Protein AF-A0A9E5TIB0-F1 (afdb_monomer_lite)

Radius of gyration: 14.95 Å; chains: 1; bounding box: 23×40×36 Å

Secondary structure (DSSP, 8-state):
-------PPPSEEEE----S-HHHHHH-HHHHHIIIIIHHHHHHHHHHHHT-EEEE---GGGS--

Structure (mmCIF, N/CA/C/O backbone):
data_AF-A0A9E5TIB0-F1
#
_entry.id   AF-A0A9E5TIB0-F1
#
loop_
_atom_site.group_PDB
_atom_site.id
_atom_site.type_s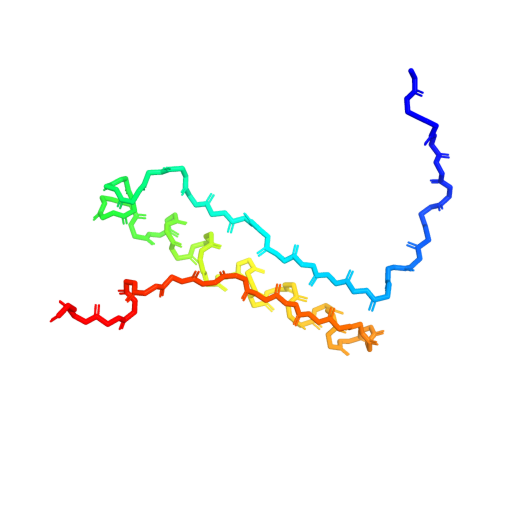ymbol
_atom_site.label_atom_id
_atom_site.label_alt_id
_atom_site.label_comp_id
_atom_site.label_asym_id
_atom_site.label_entity_id
_atom_site.label_seq_id
_atom_site.pdbx_PDB_ins_code
_atom_site.Cartn_x
_atom_site.Cartn_y
_atom_site.Cartn_z
_atom_site.occupancy
_at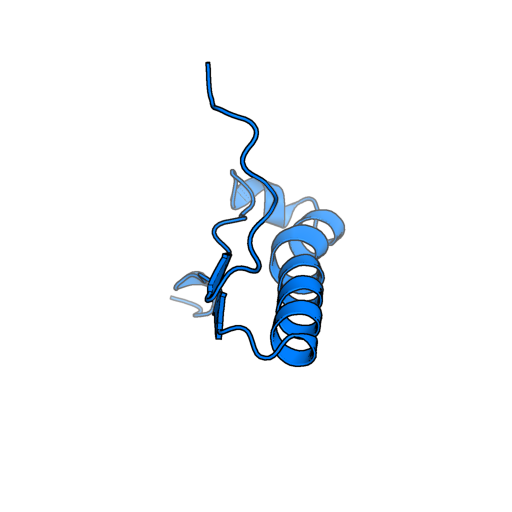om_site.B_iso_or_equiv
_atom_site.auth_seq_id
_atom_site.auth_comp_id
_atom_site.auth_asym_id
_atom_site.auth_atom_id
_atom_site.pdbx_PDB_model_num
ATOM 1 N N . MET A 1 1 ? -1.314 29.514 5.470 1.00 39.56 1 MET A N 1
ATOM 2 C CA . MET A 1 1 ? -0.652 28.951 6.666 1.00 39.56 1 MET A CA 1
ATOM 3 C C . MET A 1 1 ? -1.467 27.750 7.111 1.00 39.56 1 MET A C 1
ATOM 5 O O . MET A 1 1 ? -2.616 27.945 7.481 1.00 39.56 1 MET A O 1
ATOM 9 N N . VAL A 1 2 ? -0.946 26.526 7.012 1.00 47.94 2 VAL A N 1
ATOM 10 C CA . VAL A 1 2 ? -1.617 25.362 7.615 1.00 47.94 2 VAL A CA 1
ATOM 11 C C . VAL A 1 2 ? -1.216 25.339 9.087 1.00 47.94 2 VAL A C 1
ATOM 13 O O . VAL A 1 2 ? -0.029 25.276 9.404 1.00 47.94 2 VAL A O 1
ATOM 16 N N . GLY A 1 3 ? -2.197 25.502 9.976 1.00 45.50 3 GLY A N 1
ATOM 17 C CA . GLY A 1 3 ? -1.992 25.506 11.420 1.00 45.50 3 GLY A CA 1
ATOM 18 C C . GLY A 1 3 ? -1.416 24.175 11.897 1.00 45.50 3 GLY A C 1
ATOM 19 O O . GLY A 1 3 ? -1.878 23.107 11.503 1.00 45.50 3 GLY A O 1
ATOM 20 N N . LYS A 1 4 ? -0.393 24.249 12.749 1.00 56.38 4 LYS A N 1
ATOM 21 C CA . LYS A 1 4 ? 0.248 23.104 13.397 1.00 56.38 4 LYS A CA 1
ATOM 22 C C . LYS A 1 4 ? -0.701 22.566 14.476 1.00 56.38 4 LYS A C 1
ATOM 24 O O . LYS A 1 4 ? -0.587 22.932 15.641 1.00 56.38 4 LYS A O 1
ATOM 29 N N . GLY A 1 5 ? -1.697 21.781 14.067 1.00 56.72 5 GLY A N 1
ATOM 30 C CA . GLY A 1 5 ? -2.588 21.082 14.991 1.00 56.72 5 GLY A CA 1
ATOM 31 C C . GLY A 1 5 ? -1.782 20.109 15.848 1.00 56.72 5 GLY A C 1
ATOM 32 O O . GLY A 1 5 ? -0.859 19.461 15.353 1.00 56.72 5 GLY A O 1
ATOM 33 N N . THR A 1 6 ? -2.093 20.017 17.140 1.00 57.31 6 THR A N 1
ATOM 34 C CA . THR A 1 6 ? -1.589 18.933 17.991 1.00 57.31 6 THR A CA 1
ATOM 35 C C . THR A 1 6 ? -1.955 17.618 17.320 1.00 57.31 6 THR A C 1
ATOM 37 O O . THR A 1 6 ? -3.134 17.421 17.031 1.00 57.31 6 THR A O 1
ATOM 40 N N . ALA A 1 7 ? -0.971 16.769 17.015 1.00 66.88 7 ALA A N 1
ATOM 41 C CA . ALA A 1 7 ? -1.195 15.539 16.262 1.00 66.88 7 ALA A CA 1
ATOM 42 C C . ALA A 1 7 ? -2.252 14.680 16.972 1.00 66.88 7 ALA A C 1
ATOM 44 O O . ALA A 1 7 ? -1.973 14.058 17.996 1.00 66.88 7 ALA A O 1
ATOM 45 N N . SER A 1 8 ? -3.483 14.700 16.463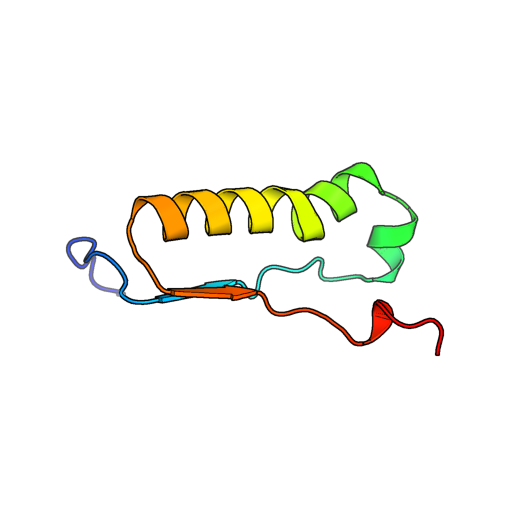 1.00 81.50 8 SER A N 1
ATOM 46 C CA . SER A 1 8 ? -4.555 13.847 16.950 1.00 81.50 8 SER A CA 1
ATOM 47 C C . SER A 1 8 ? -4.311 12.439 16.432 1.00 81.50 8 SER A C 1
ATOM 49 O O . SER A 1 8 ? -3.893 12.249 15.287 1.00 81.50 8 SER A O 1
ATOM 51 N N . ARG A 1 9 ? -4.571 11.438 17.273 1.00 89.38 9 ARG A N 1
ATOM 52 C CA . ARG A 1 9 ? -4.563 10.043 16.833 1.00 89.38 9 ARG A CA 1
ATOM 53 C C . ARG A 1 9 ? -5.602 9.880 15.709 1.00 89.38 9 ARG A C 1
ATOM 55 O O . ARG A 1 9 ? -6.743 10.275 15.930 1.00 89.38 9 ARG A O 1
ATOM 62 N N . PRO A 1 10 ? -5.238 9.339 14.533 1.00 93.06 10 PRO A N 1
ATOM 63 C CA . PRO A 1 10 ? -6.202 9.139 13.458 1.00 93.06 10 PRO A CA 1
ATOM 64 C C . PRO A 1 10 ? -7.132 7.959 13.768 1.00 93.06 10 PRO A C 1
ATOM 66 O O . PRO A 1 10 ? -6.698 6.964 14.345 1.00 93.06 10 PRO A O 1
ATOM 69 N N . ASP A 1 11 ? -8.393 8.049 13.344 1.00 94.88 11 ASP A N 1
ATOM 70 C CA . ASP A 1 11 ? -9.368 6.946 13.433 1.00 94.88 11 ASP A CA 1
ATOM 71 C C . ASP A 1 11 ? -9.213 5.935 12.283 1.00 94.88 11 ASP A C 1
ATOM 73 O O . ASP A 1 11 ? -9.590 4.764 12.391 1.00 94.88 11 ASP A O 1
ATOM 77 N N . CYS A 1 12 ? -8.629 6.385 11.168 1.00 96.50 12 CYS A N 1
ATOM 78 C CA . CYS A 1 12 ? -8.409 5.598 9.961 1.00 96.50 12 CYS A CA 1
ATOM 79 C C . CYS A 1 12 ? -7.136 6.047 9.230 1.00 96.50 12 CYS A C 1
ATOM 81 O O . CYS A 1 12 ? -6.783 7.228 9.236 1.00 96.50 12 CYS A O 1
ATOM 83 N N . ILE A 1 13 ? -6.470 5.104 8.565 1.00 97.25 13 ILE A N 1
ATOM 84 C CA . ILE A 1 13 ? -5.357 5.335 7.645 1.00 97.25 13 ILE A CA 1
ATOM 85 C C . ILE A 1 13 ? -5.773 4.818 6.268 1.00 97.25 13 ILE A C 1
ATOM 87 O O . ILE A 1 13 ? -6.032 3.628 6.104 1.00 97.25 13 ILE A O 1
AT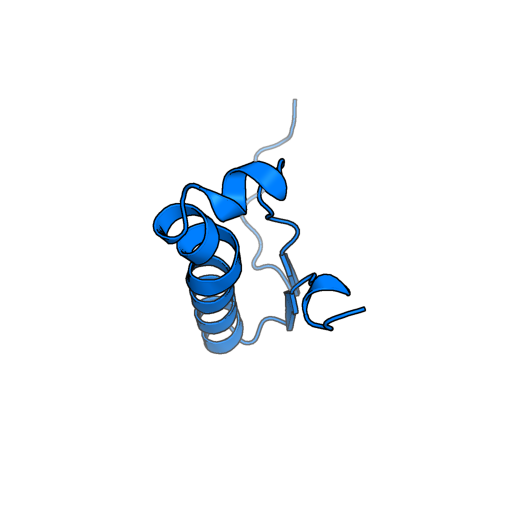OM 91 N N . ILE A 1 14 ? -5.784 5.702 5.271 1.00 98.06 14 ILE A N 1
ATOM 92 C CA . ILE A 1 14 ? -6.009 5.345 3.867 1.00 98.06 14 ILE A CA 1
ATOM 93 C C . ILE A 1 14 ? -4.678 5.504 3.136 1.00 98.06 14 ILE A C 1
ATOM 95 O O . ILE A 1 14 ? -4.188 6.621 2.972 1.00 98.06 14 ILE A O 1
ATOM 99 N N . ASN A 1 15 ? -4.064 4.390 2.734 1.00 97.81 15 ASN A N 1
ATOM 100 C CA . ASN A 1 15 ? -2.796 4.423 2.019 1.00 97.81 15 ASN A CA 1
ATOM 101 C C . ASN A 1 15 ? -3.017 4.597 0.513 1.00 97.81 15 ASN A C 1
ATOM 103 O O . ASN A 1 15 ? -3.394 3.652 -0.181 1.00 97.81 15 ASN A O 1
ATOM 107 N N . CYS A 1 16 ? -2.716 5.802 0.029 1.00 96.50 16 CYS A N 1
ATOM 108 C CA . CYS A 1 16 ? -2.735 6.167 -1.389 1.00 96.50 16 CYS A CA 1
ATOM 109 C C . CYS A 1 16 ? -1.329 6.219 -2.011 1.00 96.50 16 CYS A C 1
ATOM 111 O O . CYS A 1 16 ? -1.177 6.701 -3.132 1.00 96.50 16 CYS A O 1
ATOM 113 N N . LEU A 1 17 ? -0.291 5.782 -1.286 1.00 95.31 17 LEU A N 1
ATOM 114 C CA . LEU A 1 17 ? 1.064 5.743 -1.824 1.00 95.31 17 LEU A CA 1
ATOM 115 C C . LEU A 1 17 ? 1.150 4.704 -2.944 1.00 95.31 17 LEU A C 1
ATOM 117 O O . LEU A 1 17 ? 0.828 3.533 -2.754 1.00 95.31 17 LEU A O 1
ATOM 121 N N . THR A 1 18 ? 1.661 5.132 -4.090 1.00 92.25 18 THR A N 1
ATOM 122 C CA . THR A 1 18 ? 2.013 4.271 -5.217 1.00 92.25 18 THR A CA 1
ATOM 123 C C . THR A 1 18 ? 3.241 4.839 -5.921 1.00 92.25 18 THR A C 1
ATOM 125 O O . THR A 1 18 ? 3.585 6.007 -5.740 1.00 92.25 18 THR A O 1
ATOM 128 N N . MET A 1 19 ? 3.907 4.021 -6.731 1.00 92.75 19 MET A N 1
ATOM 129 C CA . MET A 1 19 ? 4.839 4.527 -7.733 1.00 92.75 19 MET A CA 1
ATOM 130 C C . MET A 1 19 ? 4.067 5.262 -8.834 1.00 92.75 19 MET A C 1
ATOM 132 O O . MET A 1 19 ? 3.026 4.781 -9.281 1.00 92.75 19 MET A O 1
ATOM 136 N N . GLU A 1 20 ? 4.598 6.397 -9.294 1.00 85.62 20 GLU A N 1
ATOM 137 C CA . GLU A 1 20 ? 3.994 7.192 -10.375 1.00 85.62 20 GLU A CA 1
ATOM 138 C C . GLU A 1 20 ? 3.972 6.444 -11.716 1.00 85.62 20 GLU A C 1
ATOM 140 O O . GLU A 1 20 ? 3.066 6.634 -12.523 1.00 85.62 20 GLU A O 1
ATOM 145 N N . SER A 1 21 ? 4.962 5.577 -11.957 1.00 89.12 21 SER A N 1
ATOM 146 C CA . SER A 1 21 ? 5.117 4.845 -13.213 1.00 89.12 21 SER A CA 1
ATOM 147 C C . SER A 1 21 ? 5.094 3.336 -12.994 1.00 89.12 21 SER A C 1
ATOM 149 O O . SER A 1 21 ? 6.010 2.757 -12.406 1.00 89.12 21 SER A O 1
ATOM 151 N N . VAL A 1 22 ? 4.069 2.688 -13.552 1.00 83.50 22 VAL A N 1
ATOM 152 C CA . VAL A 1 22 ? 3.963 1.220 -13.626 1.00 83.50 22 VAL A CA 1
ATOM 153 C C . VAL A 1 22 ? 5.104 0.632 -14.454 1.00 83.50 22 VAL A C 1
ATOM 155 O O . VAL A 1 22 ? 5.609 -0.443 -14.147 1.00 83.50 22 VAL A O 1
ATOM 158 N N . GLN A 1 23 ? 5.555 1.346 -15.486 1.00 88.00 23 GLN A N 1
ATOM 159 C CA . GLN A 1 23 ? 6.681 0.902 -16.299 1.00 88.00 23 GLN A CA 1
ATOM 160 C C . GLN A 1 23 ? 7.985 0.908 -15.492 1.00 88.00 23 GLN A C 1
ATOM 162 O O . GLN A 1 23 ? 8.750 -0.047 -15.570 1.00 88.00 23 GLN A O 1
ATOM 167 N N . ALA A 1 24 ? 8.218 1.931 -14.662 1.00 90.19 24 ALA A N 1
ATOM 168 C CA . ALA A 1 24 ? 9.403 1.989 -13.805 1.00 90.19 24 ALA A CA 1
ATOM 169 C C . ALA A 1 24 ? 9.451 0.832 -12.792 1.00 90.19 24 ALA A C 1
ATOM 171 O O . ALA A 1 24 ? 10.526 0.297 -12.524 1.00 90.19 24 ALA A O 1
ATOM 172 N N . ALA A 1 25 ? 8.293 0.393 -12.289 1.00 90.00 25 ALA A N 1
ATOM 173 C CA . ALA A 1 25 ? 8.198 -0.738 -11.367 1.00 90.00 25 ALA A CA 1
ATOM 174 C C . ALA A 1 25 ? 8.720 -2.062 -11.964 1.00 90.00 25 ALA A C 1
ATOM 176 O O . ALA A 1 25 ? 9.162 -2.933 -11.220 1.00 90.00 25 ALA A O 1
ATOM 177 N N . GLN A 1 26 ? 8.723 -2.205 -13.295 1.00 90.50 26 GLN A N 1
ATOM 178 C CA . GLN A 1 26 ? 9.231 -3.404 -13.977 1.00 90.50 26 GLN A CA 1
ATOM 179 C C . GLN A 1 26 ? 10.763 -3.476 -14.001 1.00 90.50 26 GLN A C 1
ATOM 181 O O . GLN A 1 26 ? 11.327 -4.560 -14.139 1.00 90.50 26 GLN A O 1
ATOM 186 N N . TYR A 1 27 ? 11.438 -2.331 -13.879 1.00 95.50 27 TYR A N 1
ATOM 187 C CA . TYR A 1 27 ? 12.894 -2.240 -13.993 1.00 95.50 27 TYR A CA 1
ATOM 188 C C . TYR A 1 27 ? 13.601 -2.135 -12.637 1.00 95.50 27 TYR A C 1
ATOM 190 O O . TYR A 1 27 ? 14.788 -2.442 -12.553 1.00 95.50 27 TYR A O 1
ATOM 198 N N . ASP A 1 28 ? 12.886 -1.756 -11.574 1.00 95.31 28 ASP A N 1
ATOM 199 C CA . ASP A 1 28 ? 13.408 -1.704 -10.204 1.00 95.31 28 ASP A CA 1
ATOM 200 C C . ASP A 1 28 ? 12.475 -2.447 -9.235 1.00 95.31 28 ASP A C 1
ATOM 202 O O . ASP A 1 28 ? 11.679 -1.863 -8.494 1.00 95.31 28 ASP A O 1
ATOM 206 N N . MET A 1 29 ? 12.575 -3.779 -9.259 1.00 94.75 29 MET A N 1
ATOM 207 C CA . MET A 1 29 ? 11.796 -4.667 -8.392 1.00 94.75 29 MET A CA 1
ATOM 208 C C . MET A 1 29 ? 11.990 -4.385 -6.890 1.00 94.75 29 MET A C 1
ATOM 210 O O . MET A 1 29 ? 10.997 -4.401 -6.160 1.00 94.75 29 MET A O 1
ATOM 214 N N . PRO A 1 30 ? 13.211 -4.116 -6.381 1.00 96.06 30 PRO A N 1
ATOM 215 C CA . PRO A 1 30 ? 13.393 -3.710 -4.988 1.00 96.06 30 PRO A CA 1
ATOM 216 C C . PRO A 1 30 ? 12.611 -2.448 -4.606 1.00 96.06 30 PRO A C 1
ATOM 218 O O . PRO A 1 30 ? 11.983 -2.424 -3.541 1.00 96.06 30 PRO A O 1
ATOM 221 N N . LEU A 1 31 ? 12.620 -1.416 -5.456 1.00 94.69 31 LEU A N 1
ATOM 222 C CA . LEU A 1 31 ? 11.867 -0.187 -5.217 1.00 94.69 31 LEU A CA 1
ATOM 223 C C . LEU A 1 31 ? 10.356 -0.435 -5.281 1.00 94.69 31 LEU A C 1
ATOM 225 O O . LEU A 1 31 ? 9.637 -0.018 -4.370 1.00 94.69 31 LEU A O 1
ATOM 229 N N . ALA A 1 32 ? 9.890 -1.180 -6.286 1.00 95.56 32 ALA A N 1
ATOM 230 C CA . ALA A 1 32 ? 8.488 -1.576 -6.416 1.00 95.56 32 ALA A CA 1
ATOM 231 C C . ALA A 1 32 ? 7.993 -2.338 -5.185 1.00 95.56 32 ALA A C 1
ATOM 233 O O . ALA A 1 32 ? 6.970 -1.993 -4.592 1.00 95.56 32 ALA A O 1
ATOM 234 N N . TRP A 1 33 ? 8.777 -3.308 -4.714 1.00 96.31 33 TRP A N 1
ATOM 235 C CA . TRP A 1 33 ? 8.464 -4.061 -3.505 1.00 96.31 33 TRP A CA 1
ATOM 236 C C . TRP A 1 33 ? 8.431 -3.178 -2.252 1.00 96.31 33 TRP A C 1
ATOM 238 O O . TRP A 1 33 ? 7.617 -3.388 -1.348 1.00 96.31 33 TRP A O 1
ATOM 248 N N . SER A 1 34 ? 9.303 -2.169 -2.182 1.00 96.12 34 SER A N 1
ATOM 249 C CA . SER A 1 34 ? 9.301 -1.204 -1.083 1.00 96.12 34 SER A CA 1
ATOM 250 C C . SER A 1 34 ? 7.975 -0.439 -1.015 1.00 96.12 34 SER A C 1
ATOM 252 O O . SER A 1 34 ? 7.332 -0.413 0.037 1.00 96.12 34 SER A O 1
ATOM 254 N N . TYR A 1 35 ? 7.533 0.116 -2.147 1.00 95.88 35 TYR A N 1
ATOM 255 C CA . TYR A 1 35 ? 6.332 0.950 -2.239 1.00 95.88 35 TYR A CA 1
ATOM 256 C C . TYR A 1 35 ? 5.037 0.150 -2.109 1.00 95.88 35 TYR A C 1
ATOM 258 O O . TYR A 1 35 ? 4.138 0.550 -1.372 1.00 95.88 35 TYR A O 1
ATOM 266 N N . HIS A 1 36 ? 4.930 -0.973 -2.820 1.00 95.62 36 HIS A N 1
ATOM 267 C CA . HIS A 1 36 ? 3.664 -1.694 -2.968 1.00 95.62 36 HIS A CA 1
ATOM 268 C C . HIS A 1 36 ? 3.463 -2.824 -1.958 1.00 95.62 36 HIS A C 1
ATOM 270 O O . HIS A 1 36 ? 2.336 -3.287 -1.806 1.00 95.62 36 HIS A O 1
ATOM 276 N N . ALA A 1 37 ? 4.507 -3.251 -1.239 1.00 96.38 37 ALA A N 1
ATOM 277 C CA . ALA A 1 37 ? 4.394 -4.325 -0.249 1.00 96.38 37 ALA A CA 1
ATOM 278 C C . ALA A 1 37 ? 4.923 -3.930 1.136 1.00 96.38 37 ALA A C 1
ATOM 280 O O . ALA A 1 37 ? 4.184 -4.000 2.120 1.00 96.38 37 ALA A O 1
ATOM 281 N N . ARG A 1 38 ? 6.186 -3.491 1.244 1.00 98.12 38 ARG A N 1
ATOM 282 C CA . ARG A 1 38 ? 6.816 -3.246 2.558 1.00 98.12 38 ARG A CA 1
ATOM 283 C C . ARG A 1 38 ? 6.171 -2.091 3.315 1.00 98.12 38 ARG A C 1
ATOM 285 O O . ARG A 1 38 ? 5.825 -2.265 4.480 1.00 98.12 38 ARG A O 1
ATOM 292 N N . VAL A 1 39 ? 5.991 -0.937 2.673 1.00 97.50 39 VAL A N 1
ATOM 293 C CA . VAL A 1 39 ? 5.355 0.222 3.317 1.00 97.50 39 VAL A CA 1
ATOM 294 C C . VAL A 1 39 ? 3.912 -0.091 3.748 1.00 97.50 39 VAL A C 1
ATOM 296 O O . VAL A 1 39 ? 3.608 0.123 4.924 1.00 97.50 39 VAL A O 1
ATOM 299 N N . PRO A 1 40 ? 3.042 -0.674 2.895 1.00 98.25 40 PRO A N 1
ATOM 300 C CA . PRO A 1 40 ? 1.726 -1.157 3.315 1.00 98.25 40 PRO A CA 1
ATOM 301 C C . PRO A 1 40 ? 1.764 -2.091 4.524 1.00 98.25 40 PRO A C 1
ATOM 303 O O . PRO A 1 40 ? 0.979 -1.912 5.451 1.00 98.25 40 PRO A O 1
ATOM 306 N N . ALA A 1 41 ? 2.697 -3.048 4.561 1.00 98.50 41 ALA A N 1
ATOM 307 C CA . ALA A 1 41 ? 2.835 -3.963 5.691 1.00 98.50 41 ALA A CA 1
ATOM 308 C C . ALA A 1 41 ? 3.192 -3.222 6.989 1.00 98.50 41 ALA A C 1
ATOM 310 O O . ALA A 1 41 ? 2.610 -3.493 8.038 1.00 98.50 41 ALA A O 1
ATOM 311 N N . MET A 1 42 ? 4.109 -2.253 6.927 1.00 98.44 42 MET A N 1
ATOM 312 C CA . MET A 1 42 ? 4.469 -1.423 8.081 1.00 98.44 42 MET A CA 1
ATOM 313 C C . MET A 1 42 ? 3.283 -0.593 8.584 1.00 98.44 42 MET A C 1
ATOM 315 O O . MET A 1 42 ? 3.042 -0.543 9.791 1.00 98.44 42 MET A O 1
ATOM 319 N N . LEU A 1 43 ? 2.515 0.013 7.673 1.00 97.94 43 LEU A N 1
ATOM 320 C CA . LEU A 1 43 ? 1.310 0.769 8.018 1.00 97.94 43 LEU A CA 1
ATOM 321 C C . LEU A 1 43 ? 0.235 -0.131 8.629 1.00 97.94 43 LEU A C 1
ATOM 323 O O . LEU A 1 43 ? -0.338 0.229 9.652 1.00 97.94 43 LEU A O 1
ATOM 327 N N . ALA A 1 44 ? 0.010 -1.314 8.057 1.00 98.44 44 ALA A N 1
ATOM 328 C CA . ALA A 1 44 ? -0.938 -2.290 8.577 1.00 98.44 44 ALA A CA 1
ATOM 329 C C . ALA A 1 44 ? -0.560 -2.750 9.993 1.00 98.44 44 ALA A C 1
ATOM 331 O O . ALA A 1 44 ? -1.419 -2.787 10.871 1.00 98.44 44 ALA A O 1
ATOM 332 N N . MET A 1 45 ? 0.722 -3.043 10.247 1.00 98.56 45 MET A N 1
ATOM 333 C CA . MET A 1 45 ? 1.206 -3.411 11.583 1.00 98.56 45 MET A CA 1
ATOM 334 C C . MET A 1 45 ? 1.011 -2.278 12.596 1.00 98.56 45 MET A C 1
ATOM 336 O O . MET A 1 45 ? 0.542 -2.521 13.707 1.00 98.56 45 MET A O 1
ATOM 340 N N . ALA A 1 46 ? 1.330 -1.037 12.216 1.00 97.31 46 ALA A N 1
ATOM 341 C CA . ALA A 1 46 ? 1.137 0.124 13.081 1.00 97.31 46 ALA A CA 1
ATOM 342 C C . ALA A 1 46 ? -0.351 0.387 13.367 1.00 97.31 46 ALA A C 1
ATOM 344 O O . ALA A 1 46 ? -0.728 0.623 14.514 1.00 97.31 46 ALA A O 1
ATOM 345 N N . ALA A 1 47 ? -1.200 0.300 12.341 1.00 97.69 47 ALA A N 1
ATOM 346 C CA . ALA A 1 47 ? -2.640 0.470 12.465 1.00 97.69 47 ALA A CA 1
ATOM 347 C C . ALA A 1 47 ? -3.255 -0.608 13.366 1.00 97.69 47 ALA A C 1
ATOM 349 O O . ALA A 1 47 ? -4.000 -0.279 14.285 1.00 97.69 47 ALA A O 1
ATOM 350 N N . ALA A 1 48 ? -2.872 -1.874 13.179 1.00 98.12 48 ALA A N 1
ATOM 351 C CA . ALA A 1 48 ? -3.312 -2.981 14.020 1.00 98.12 48 ALA A CA 1
ATOM 352 C C . ALA A 1 48 ? -2.880 -2.793 15.482 1.00 98.12 48 ALA A C 1
ATOM 354 O O . ALA A 1 48 ? -3.710 -2.897 16.384 1.00 98.12 48 ALA A O 1
ATOM 355 N N . GLY A 1 49 ? -1.611 -2.440 15.721 1.00 97.56 49 GLY A N 1
ATOM 356 C CA . GLY A 1 49 ? -1.094 -2.168 17.066 1.00 97.56 49 GLY A CA 1
ATOM 357 C C . GLY A 1 49 ? -1.775 -0.981 17.756 1.00 97.56 49 GLY A C 1
ATOM 358 O O . GLY A 1 49 ? -1.857 -0.939 18.981 1.00 97.56 49 GLY A O 1
ATOM 359 N N . ALA A 1 50 ? -2.307 -0.039 16.978 1.00 96.25 50 ALA A N 1
ATOM 360 C CA . ALA A 1 50 ? -3.057 1.101 17.477 1.00 96.25 50 ALA A CA 1
ATOM 361 C C . ALA A 1 50 ? -4.581 0.897 17.454 1.00 96.25 50 ALA A C 1
ATOM 363 O O . ALA A 1 50 ? -5.287 1.800 17.879 1.00 96.25 50 ALA A O 1
ATOM 364 N N . GLY A 1 51 ? -5.123 -0.227 16.974 1.00 96.75 51 GLY A N 1
ATOM 365 C CA . GLY A 1 51 ? -6.573 -0.400 16.801 1.00 96.75 51 GLY A CA 1
ATOM 366 C C . GLY A 1 51 ? -7.203 0.634 15.855 1.00 96.75 51 GLY A C 1
ATOM 367 O O . GLY A 1 51 ? -8.29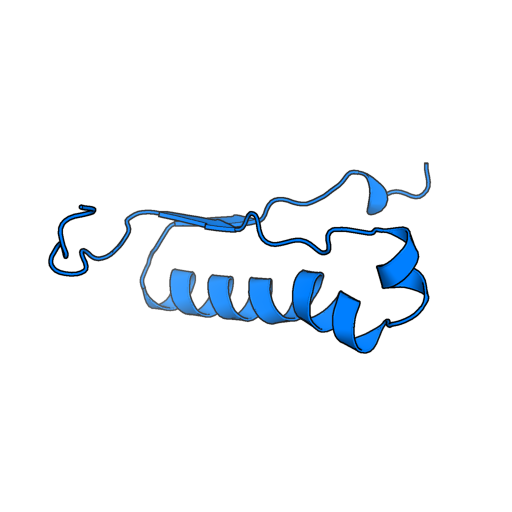1 1.135 16.125 1.00 96.75 51 GLY A O 1
ATOM 368 N N . ILE A 1 52 ? -6.486 1.012 14.795 1.00 97.44 52 ILE A N 1
ATOM 369 C CA . ILE A 1 52 ? -6.891 1.988 13.777 1.00 97.44 52 ILE A CA 1
ATOM 370 C C . ILE A 1 52 ? -7.310 1.239 12.512 1.00 97.44 52 ILE A C 1
ATOM 372 O O . ILE A 1 52 ? -6.650 0.282 12.104 1.00 97.44 52 ILE A O 1
ATOM 376 N N . THR A 1 53 ? -8.391 1.681 11.865 1.00 98.25 53 THR A N 1
ATOM 377 C CA . THR A 1 53 ? -8.821 1.092 10.588 1.00 98.25 53 THR A CA 1
ATOM 378 C C . THR A 1 53 ? -7.787 1.393 9.504 1.00 98.25 53 THR A C 1
ATOM 380 O O . THR A 1 53 ? -7.358 2.535 9.360 1.00 98.25 53 THR A O 1
ATOM 383 N N . PHE A 1 54 ? -7.396 0.386 8.724 1.00 98.38 54 PHE A N 1
ATOM 384 C CA . PHE A 1 54 ? -6.446 0.541 7.624 1.00 98.38 54 PHE A CA 1
ATOM 385 C C . PHE A 1 54 ? -7.088 0.173 6.288 1.00 98.38 54 PHE A C 1
ATOM 387 O O . PHE A 1 54 ? -7.654 -0.909 6.145 1.00 98.38 54 PHE A O 1
ATOM 394 N N . VAL A 1 55 ? -6.967 1.065 5.306 1.00 98.44 55 VAL A N 1
ATOM 395 C CA . VAL A 1 55 ? -7.433 0.866 3.932 1.00 98.44 55 VAL A CA 1
ATOM 396 C C . VAL A 1 55 ? -6.233 0.943 2.995 1.00 98.44 55 VAL A C 1
ATOM 398 O O . VAL A 1 55 ? -5.608 1.995 2.861 1.00 98.44 55 VAL A O 1
ATOM 401 N N . G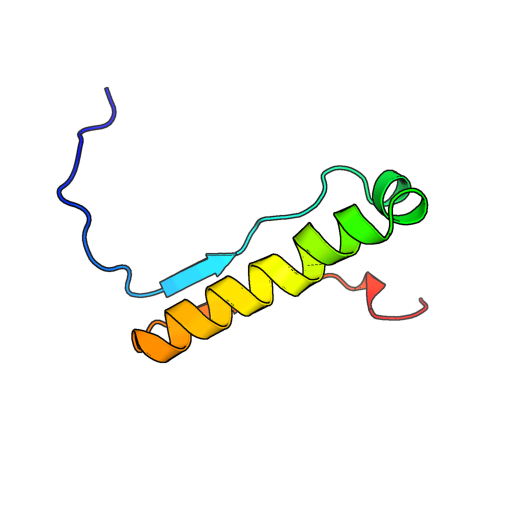LN A 1 56 ? -5.927 -0.166 2.324 1.00 98.38 56 GLN A N 1
ATOM 402 C CA . GLN A 1 56 ? -4.922 -0.218 1.265 1.00 98.38 56 GLN A CA 1
ATOM 403 C C . GLN A 1 56 ? -5.606 -0.113 -0.096 1.00 98.38 56 GLN A C 1
ATOM 405 O O . GLN A 1 56 ? -6.417 -0.969 -0.446 1.00 98.38 56 GLN A O 1
ATOM 410 N N . ILE A 1 57 ? -5.239 0.895 -0.887 1.00 97.38 57 ILE A N 1
ATOM 411 C CA . ILE A 1 57 ? -5.669 0.974 -2.285 1.00 97.38 57 ILE A CA 1
ATOM 412 C C . ILE A 1 57 ? -4.781 0.055 -3.130 1.00 97.38 57 ILE A C 1
ATOM 414 O O . ILE A 1 57 ? -3.555 0.100 -3.030 1.00 97.38 57 ILE A O 1
ATOM 418 N N . SER A 1 58 ? -5.397 -0.809 -3.932 1.00 95.12 58 SER A N 1
ATOM 419 C CA . SER A 1 58 ? -4.707 -1.735 -4.839 1.00 95.12 58 SER A CA 1
ATOM 420 C C . SER A 1 58 ? -5.122 -1.466 -6.292 1.00 95.12 58 SER A C 1
ATOM 422 O O . SER A 1 58 ? -5.682 -0.411 -6.588 1.00 95.12 58 SER A O 1
ATOM 424 N N . SER A 1 59 ? -4.834 -2.393 -7.202 1.00 93.62 59 SER A N 1
ATOM 425 C CA . SER A 1 59 ? -5.151 -2.290 -8.628 1.00 93.62 59 SER A CA 1
ATOM 426 C C . SER A 1 59 ? -5.617 -3.637 -9.176 1.00 93.62 59 SER A C 1
ATOM 428 O O . SER A 1 59 ? -5.266 -4.695 -8.663 1.00 93.62 59 SER A O 1
ATOM 430 N N . ASP A 1 60 ? -6.402 -3.575 -10.244 1.00 95.56 60 ASP A N 1
ATOM 431 C CA . ASP A 1 60 ? -6.781 -4.678 -11.126 1.00 95.56 60 ASP A CA 1
ATOM 432 C C . ASP A 1 60 ? -5.592 -5.435 -11.744 1.00 95.56 60 ASP A C 1
ATOM 434 O O . ASP A 1 60 ? -5.739 -6.602 -12.092 1.00 95.56 60 ASP A O 1
ATOM 438 N N . MET A 1 61 ? -4.395 -4.844 -11.783 1.00 92.06 61 MET A N 1
ATOM 439 C CA . MET A 1 61 ? -3.152 -5.479 -12.254 1.00 92.06 61 MET A CA 1
ATOM 440 C C . MET A 1 61 ? -2.717 -6.717 -11.444 1.00 92.06 61 MET A C 1
ATOM 442 O O . MET A 1 61 ? -1.746 -7.379 -11.802 1.00 92.06 61 MET A O 1
ATOM 446 N N . VAL A 1 62 ? -3.406 -7.044 -10.344 1.00 94.12 62 VAL A N 1
ATOM 447 C CA . VAL A 1 62 ? -3.261 -8.341 -9.655 1.00 94.12 62 VAL A CA 1
ATOM 448 C C . VAL A 1 62 ? -3.818 -9.511 -10.473 1.00 94.12 62 VAL A C 1
ATOM 450 O O . VAL A 1 62 ? -3.516 -10.668 -10.182 1.00 94.12 62 VAL A O 1
ATOM 453 N N . PHE A 1 63 ? -4.632 -9.218 -11.484 1.00 95.25 63 PHE A N 1
ATOM 454 C CA . PHE A 1 63 ? -5.151 -10.174 -12.448 1.00 95.25 63 PHE A CA 1
ATOM 455 C C . PHE A 1 63 ? -4.334 -10.117 -13.745 1.00 95.25 63 PHE A C 1
ATOM 457 O O . PHE A 1 63 ? -3.727 -9.101 -14.072 1.00 95.25 63 PHE A O 1
ATOM 464 N N . GLY A 1 64 ? -4.324 -11.219 -14.499 1.00 90.31 64 GLY A N 1
ATOM 465 C CA . GLY A 1 64 ? -3.572 -11.319 -15.758 1.00 90.31 64 GLY A CA 1
ATOM 466 C C . GLY A 1 64 ? -4.164 -10.541 -16.940 1.00 90.31 64 GLY A C 1
ATOM 467 O O . GLY A 1 64 ? -3.497 -10.445 -17.969 1.00 90.31 64 GLY A O 1
ATOM 468 N N . GLY A 1 65 ? -5.373 -9.987 -16.785 1.00 71.12 65 GLY A N 1
ATOM 469 C CA . GLY A 1 65 ? -6.205 -9.536 -17.905 1.00 71.12 65 GLY A CA 1
ATOM 470 C C . GLY A 1 65 ? -6.976 -10.684 -18.542 1.00 71.12 65 GLY A C 1
ATOM 471 O O . GLY A 1 65 ? -6.365 -11.746 -18.794 1.00 71.12 65 GLY A O 1
#

Sequence (65 aa):
MVGKGTASRPDCIINCLTMESVQAAQYDMPLAWSYHARVPAMLAMAAAGAGITFVQISSDMVFGG

Foldseek 3Di:
DPDPPDDDDDQADEDPFADPDPVVCVVCVVVRCVGQPVVLVVVVVVCVVVVHHYHYDDDPVVDPD

pLDDT: mean 89.99, std 13.97, range [39.56, 98.56]